Protein AF-A0A9J5ZL00-F1 (afdb_monomer_lite)

Radius of gyration: 13.88 Å; chains: 1; bounding box: 39×21×34 Å

Structure (mmCIF, N/CA/C/O backbone):
data_AF-A0A9J5ZL00-F1
#
_entry.id   AF-A0A9J5ZL00-F1
#
loop_
_atom_site.group_PDB
_atom_site.id
_atom_site.type_symbol
_atom_site.label_atom_id
_atom_site.label_alt_id
_atom_site.label_comp_id
_atom_site.label_asym_id
_atom_site.label_entity_id
_atom_site.label_seq_id
_atom_site.pdbx_PDB_ins_code
_atom_site.Cartn_x
_atom_site.Cartn_y
_atom_site.Cartn_z
_atom_site.occupancy
_atom_site.B_iso_or_equiv
_atom_site.auth_seq_id
_atom_site.auth_comp_id
_atom_site.auth_asym_id
_atom_site.auth_atom_id
_atom_site.pdbx_PDB_model_num
ATOM 1 N N . MET A 1 1 ? -12.312 -0.630 9.229 1.00 65.06 1 MET A N 1
ATOM 2 C CA . MET A 1 1 ? -11.791 -1.632 8.272 1.00 65.06 1 MET A CA 1
ATOM 3 C C . MET A 1 1 ? -11.044 -2.731 9.033 1.00 65.06 1 MET A C 1
ATOM 5 O O . MET A 1 1 ? -10.242 -2.432 9.903 1.00 65.06 1 MET A O 1
ATOM 9 N N . CYS A 1 2 ? -11.407 -3.993 8.775 1.00 66.38 2 CYS A N 1
ATOM 10 C CA . CYS A 1 2 ? -11.206 -5.214 9.585 1.00 66.38 2 CYS A CA 1
ATOM 11 C C . CYS A 1 2 ? -11.683 -5.205 11.052 1.00 66.38 2 CYS A C 1
ATOM 13 O O . CYS A 1 2 ? -11.932 -6.289 11.557 1.00 66.38 2 CYS A O 1
ATOM 15 N N . GLU A 1 3 ? -11.856 -4.044 11.700 1.00 70.75 3 GLU A N 1
ATOM 16 C CA . GLU A 1 3 ? -12.341 -3.899 13.097 1.00 70.75 3 GLU A CA 1
ATOM 17 C C . GLU A 1 3 ? -11.426 -4.542 14.157 1.00 70.75 3 GLU A C 1
ATOM 19 O O . GLU A 1 3 ? -11.743 -4.546 15.339 1.00 70.75 3 GLU A O 1
ATOM 24 N N . GLN A 1 4 ? -10.261 -5.057 13.755 1.00 65.31 4 GLN A N 1
ATOM 25 C CA . GLN A 1 4 ? -9.341 -5.763 14.650 1.00 65.31 4 GLN A CA 1
ATOM 26 C C . GLN A 1 4 ? -8.290 -4.844 15.278 1.00 65.31 4 GLN A C 1
ATOM 28 O O . GLN A 1 4 ? -7.705 -5.192 16.301 1.00 65.31 4 GLN A O 1
ATOM 33 N N . LYS A 1 5 ? -7.991 -3.701 14.651 1.00 73.00 5 LYS A N 1
ATOM 34 C CA . LYS A 1 5 ? -6.984 -2.737 15.113 1.00 73.00 5 LYS A CA 1
ATOM 35 C C . LYS A 1 5 ? -7.438 -1.313 14.818 1.00 73.00 5 LYS A C 1
ATOM 37 O O . LYS A 1 5 ? -8.252 -1.088 13.922 1.00 73.00 5 LYS A O 1
ATOM 42 N N . ALA A 1 6 ? -6.866 -0.358 15.552 1.00 77.62 6 ALA A N 1
ATOM 43 C CA . ALA A 1 6 ? -7.030 1.061 15.262 1.00 77.62 6 ALA A CA 1
ATOM 44 C C . ALA A 1 6 ? -6.630 1.362 13.808 1.00 77.62 6 ALA A C 1
ATOM 46 O O . ALA A 1 6 ? -5.635 0.830 13.302 1.00 77.62 6 ALA A O 1
ATOM 47 N N . GLU A 1 7 ? -7.394 2.230 13.145 1.00 74.75 7 GLU A N 1
ATOM 48 C CA . GLU A 1 7 ? -7.148 2.657 11.764 1.00 74.75 7 GLU A CA 1
ATOM 49 C C . GLU A 1 7 ? -5.979 3.648 11.682 1.00 74.75 7 GLU A C 1
ATOM 51 O O . GLU A 1 7 ? -6.122 4.812 11.326 1.00 74.75 7 GLU A O 1
ATOM 56 N N . VAL A 1 8 ? -4.786 3.174 12.026 1.00 85.38 8 VAL A N 1
ATOM 57 C CA . VAL A 1 8 ? -3.530 3.891 11.800 1.00 85.38 8 VAL A CA 1
ATOM 58 C C . VAL A 1 8 ? -3.114 3.673 10.345 1.00 85.38 8 VAL A C 1
ATOM 60 O O . VAL A 1 8 ? -3.309 2.575 9.824 1.00 85.38 8 VAL A O 1
ATOM 63 N N . ASN A 1 9 ? -2.506 4.674 9.696 1.00 88.12 9 ASN A N 1
ATOM 64 C CA . ASN A 1 9 ? -2.103 4.639 8.277 1.00 88.12 9 ASN A CA 1
ATOM 65 C C . ASN A 1 9 ? -1.545 3.284 7.813 1.00 88.12 9 ASN A C 1
ATOM 67 O O . ASN A 1 9 ? -2.038 2.700 6.853 1.00 88.12 9 ASN A O 1
ATOM 71 N N . ASN A 1 10 ? -0.557 2.746 8.531 1.00 91.88 10 ASN A N 1
ATOM 72 C CA . ASN A 1 10 ? 0.063 1.466 8.184 1.00 91.88 10 ASN A CA 1
ATOM 73 C C . ASN A 1 10 ? -0.945 0.311 8.208 1.00 91.88 10 ASN A C 1
ATOM 75 O O . ASN A 1 10 ? -0.942 -0.547 7.331 1.00 91.88 10 ASN A O 1
ATOM 79 N N . HIS A 1 11 ? -1.833 0.279 9.200 1.00 89.25 11 HIS A N 1
ATOM 80 C CA . HIS A 1 11 ? -2.863 -0.743 9.255 1.00 89.25 11 HIS A CA 1
ATOM 81 C C . HIS A 1 11 ? -3.877 -0.571 8.123 1.00 89.25 11 HIS A C 1
ATOM 83 O O . HIS A 1 11 ? -4.124 -1.518 7.387 1.00 89.25 11 HIS A O 1
ATOM 89 N N . LEU A 1 12 ? -4.409 0.633 7.932 1.00 91.12 12 LEU A N 1
ATOM 90 C CA . LEU A 1 12 ? -5.437 0.906 6.930 1.00 91.12 12 LEU A CA 1
ATOM 91 C C . LEU A 1 12 ? -4.980 0.563 5.503 1.00 91.12 12 LEU A C 1
ATOM 93 O O . LEU A 1 12 ? -5.733 -0.044 4.745 1.00 91.12 12 LEU A O 1
ATOM 97 N N . PHE A 1 13 ? -3.747 0.930 5.157 1.00 94.69 13 PHE A N 1
ATOM 98 C CA . PHE A 1 13 ? -3.251 0.903 3.782 1.00 94.69 13 PHE A CA 1
ATOM 99 C C . PHE A 1 13 ? -2.372 -0.302 3.428 1.00 94.69 13 PHE A C 1
ATOM 101 O O . PHE A 1 13 ? -2.054 -0.493 2.252 1.00 94.69 13 PHE A O 1
ATOM 108 N N . ILE A 1 14 ? -1.977 -1.108 4.420 1.00 94.25 14 ILE A N 1
ATOM 109 C CA . ILE A 1 14 ? -1.098 -2.270 4.222 1.00 94.25 14 ILE A CA 1
ATOM 110 C C . ILE A 1 14 ? -1.673 -3.516 4.898 1.00 94.25 14 ILE A C 1
ATOM 112 O O . ILE A 1 14 ? -1.913 -4.535 4.247 1.00 94.25 14 ILE A O 1
ATOM 116 N N . HIS A 1 15 ? -1.895 -3.436 6.213 1.00 92.62 15 HIS A N 1
ATOM 117 C CA . HIS A 1 15 ? -2.082 -4.631 7.052 1.00 92.62 15 HIS A CA 1
ATOM 118 C C . HIS A 1 15 ? -3.541 -5.017 7.305 1.00 92.62 15 HIS A C 1
ATOM 120 O O . HIS A 1 15 ? -3.814 -6.067 7.880 1.00 92.62 15 HIS A O 1
ATOM 126 N N . CYS A 1 16 ? -4.499 -4.169 6.942 1.00 91.56 16 CYS A N 1
ATOM 127 C CA . CYS A 1 16 ? -5.91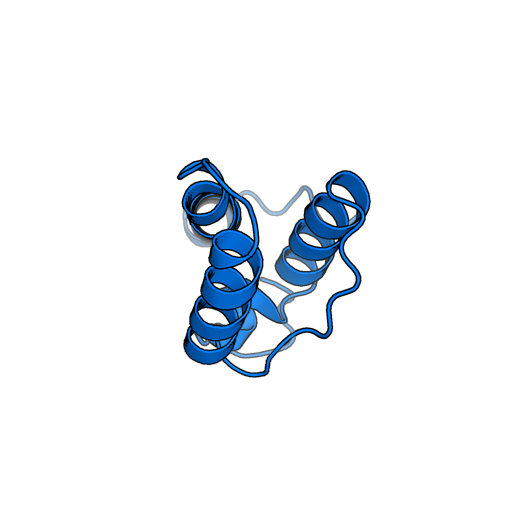6 -4.495 7.007 1.00 91.56 16 CYS A CA 1
ATOM 128 C C . CYS A 1 16 ? -6.211 -5.643 6.036 1.00 91.56 16 CYS A C 1
ATOM 130 O O . CYS A 1 16 ? -5.701 -5.658 4.920 1.00 91.56 16 CYS A O 1
ATOM 132 N N . LYS A 1 17 ? -7.107 -6.564 6.412 1.00 90.25 17 LYS A N 1
ATOM 133 C CA . LYS A 1 17 ? -7.497 -7.715 5.577 1.00 90.25 17 LYS A CA 1
ATOM 134 C C . LYS A 1 17 ? -7.870 -7.324 4.137 1.00 90.25 17 LYS A C 1
ATOM 136 O O . LYS A 1 17 ? -7.500 -8.031 3.205 1.00 90.25 17 LYS A O 1
ATOM 141 N N . ALA A 1 18 ? -8.584 -6.211 3.950 1.00 90.31 18 ALA A N 1
ATOM 142 C CA . ALA A 1 18 ? -8.931 -5.708 2.619 1.00 90.31 18 ALA A CA 1
ATOM 143 C C . ALA A 1 18 ? -7.699 -5.178 1.865 1.00 90.31 18 ALA A C 1
ATOM 145 O O . ALA A 1 18 ? -7.502 -5.523 0.703 1.00 90.31 18 ALA A O 1
ATOM 146 N N . ALA A 1 19 ? -6.835 -4.416 2.545 1.00 93.62 19 ALA A N 1
ATOM 147 C CA . ALA A 1 19 ? -5.590 -3.909 1.976 1.00 93.62 19 ALA A CA 1
ATOM 148 C C . ALA A 1 19 ? -4.662 -5.047 1.545 1.00 93.62 19 ALA A C 1
ATOM 150 O O . ALA A 1 19 ? -4.212 -5.065 0.405 1.00 93.62 19 ALA A O 1
ATOM 151 N N . SER A 1 20 ? -4.440 -6.040 2.408 1.00 93.25 20 SER A N 1
ATOM 152 C CA . SER A 1 20 ? -3.575 -7.179 2.098 1.00 93.25 20 SER A CA 1
ATOM 153 C C . SER A 1 20 ? -4.117 -8.013 0.932 1.00 93.25 20 SER A C 1
ATOM 155 O O . SER A 1 20 ? -3.344 -8.407 0.064 1.00 93.25 20 SER A O 1
ATOM 157 N N . LYS A 1 21 ? -5.441 -8.236 0.855 1.00 93.50 21 LYS A N 1
ATOM 158 C CA . LYS A 1 21 ? -6.073 -8.894 -0.305 1.00 93.50 21 LYS A CA 1
ATOM 159 C C . LYS A 1 21 ? -5.822 -8.110 -1.599 1.00 93.50 21 LYS A C 1
ATOM 161 O O . LYS A 1 21 ? -5.431 -8.706 -2.598 1.00 93.50 21 LYS A O 1
ATOM 166 N N . LEU A 1 22 ? -6.030 -6.792 -1.574 1.00 94.81 22 LEU A N 1
ATOM 167 C CA . LEU A 1 22 ? -5.885 -5.942 -2.756 1.00 94.81 22 LEU A CA 1
ATOM 168 C C . LEU A 1 22 ? -4.426 -5.864 -3.222 1.00 94.81 22 LEU A C 1
ATOM 170 O O . LEU A 1 22 ? -4.154 -6.063 -4.401 1.00 94.81 22 LEU A O 1
ATOM 174 N N . TRP A 1 23 ? -3.480 -5.674 -2.301 1.00 95.62 23 TRP A N 1
ATOM 175 C CA . TRP A 1 23 ? -2.051 -5.728 -2.612 1.00 95.62 23 TRP A CA 1
ATOM 176 C C . TRP A 1 23 ? -1.650 -7.065 -3.232 1.00 95.62 23 TRP A C 1
ATOM 178 O O . TRP A 1 23 ? -1.024 -7.075 -4.289 1.00 95.62 23 TRP A O 1
ATOM 188 N N . ASN A 1 24 ? -2.052 -8.186 -2.627 1.00 94.69 24 ASN A N 1
ATOM 189 C CA . ASN A 1 24 ? -1.735 -9.512 -3.158 1.00 94.69 24 ASN A CA 1
ATOM 190 C C . ASN A 1 24 ? -2.301 -9.721 -4.567 1.00 94.69 24 ASN A C 1
ATOM 192 O O . ASN A 1 24 ? -1.609 -10.279 -5.409 1.00 94.69 24 ASN A O 1
ATOM 196 N N . MET A 1 25 ? -3.510 -9.229 -4.855 1.00 95.12 25 MET A N 1
ATOM 197 C CA . MET A 1 25 ? -4.084 -9.291 -6.202 1.00 95.12 25 MET A CA 1
ATOM 198 C C . MET A 1 25 ? -3.176 -8.611 -7.238 1.00 95.12 25 MET A C 1
ATOM 200 O O . MET A 1 25 ? -2.829 -9.232 -8.240 1.00 95.12 25 MET A O 1
ATOM 204 N N . PHE A 1 26 ? -2.751 -7.368 -6.989 1.00 93.44 26 PHE A N 1
ATOM 205 C CA . PHE A 1 26 ? -1.854 -6.650 -7.903 1.00 93.44 26 PHE A CA 1
ATOM 206 C C . PHE A 1 26 ? -0.484 -7.324 -8.016 1.00 93.44 26 PHE A C 1
ATOM 208 O O . PHE A 1 26 ? 0.028 -7.479 -9.118 1.00 93.44 26 PHE A O 1
ATOM 215 N N . 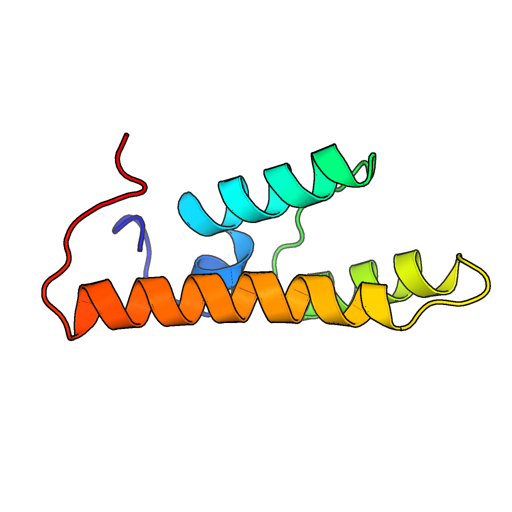LEU A 1 27 ? 0.092 -7.769 -6.899 1.00 93.19 27 LEU A N 1
ATOM 216 C CA . LEU A 1 27 ? 1.377 -8.471 -6.890 1.00 93.19 27 LEU A CA 1
ATOM 217 C C . LEU A 1 27 ? 1.333 -9.764 -7.716 1.00 93.19 27 LEU A C 1
ATOM 219 O O . LEU A 1 27 ? 2.251 -10.017 -8.493 1.00 93.19 27 LEU A O 1
ATOM 223 N N . CYS A 1 28 ? 0.247 -10.538 -7.608 1.00 94.25 28 CYS A N 1
ATOM 224 C CA . CYS A 1 28 ? 0.025 -11.731 -8.423 1.00 94.25 28 CYS A CA 1
ATOM 225 C C . CYS A 1 28 ? -0.113 -11.396 -9.913 1.00 94.25 28 CYS A C 1
ATOM 227 O O . CYS A 1 28 ? 0.509 -12.064 -10.733 1.00 94.25 28 CYS A O 1
ATOM 229 N N . ILE A 1 29 ? -0.882 -10.357 -10.264 1.00 91.88 29 ILE A N 1
ATOM 230 C CA . ILE A 1 29 ? -1.049 -9.908 -11.659 1.00 91.88 29 ILE A CA 1
ATOM 231 C C . ILE A 1 29 ? 0.295 -9.488 -12.267 1.00 91.88 29 ILE A C 1
ATOM 233 O O . ILE A 1 29 ? 0.567 -9.775 -13.429 1.00 91.88 29 ILE A O 1
ATOM 237 N N . LEU A 1 30 ? 1.145 -8.831 -11.479 1.00 88.88 30 LEU A N 1
ATOM 238 C CA . LEU A 1 30 ? 2.450 -8.336 -11.920 1.00 88.88 30 LEU A CA 1
ATOM 239 C C . LEU A 1 30 ? 3.561 -9.394 -11.848 1.00 88.88 30 LEU A C 1
ATOM 241 O O . LEU A 1 30 ? 4.680 -9.122 -12.278 1.00 88.88 30 LEU A O 1
ATOM 245 N N . GLY A 1 31 ? 3.291 -10.573 -11.278 1.00 91.12 31 GLY A N 1
ATOM 246 C CA . GLY A 1 31 ? 4.298 -11.617 -11.070 1.00 91.12 31 GLY A CA 1
ATOM 247 C C . GLY A 1 31 ? 5.428 -11.206 -10.116 1.00 91.12 31 GLY A C 1
ATOM 248 O O . GLY A 1 31 ? 6.545 -11.710 -10.229 1.00 91.12 31 GLY A O 1
ATOM 249 N N . VAL A 1 32 ? 5.170 -10.277 -9.189 1.00 89.31 32 VAL A N 1
ATOM 250 C CA . VAL A 1 32 ? 6.185 -9.739 -8.272 1.00 89.31 32 VAL A CA 1
ATOM 251 C C . VAL A 1 32 ? 6.159 -10.504 -6.953 1.00 89.31 32 VAL A C 1
ATOM 253 O O . VAL A 1 32 ? 5.166 -10.482 -6.226 1.00 89.31 32 VAL A O 1
ATOM 256 N N . SER A 1 33 ? 7.284 -11.131 -6.601 1.00 90.19 33 SER A N 1
ATOM 257 C CA . SER A 1 33 ? 7.494 -11.652 -5.247 1.00 90.19 33 SER A CA 1
ATOM 258 C C . SER A 1 33 ? 7.779 -10.494 -4.295 1.00 90.19 33 SER A C 1
ATOM 260 O O . SER A 1 33 ? 8.714 -9.720 -4.510 1.00 90.19 33 SER A O 1
ATOM 262 N N . TRP A 1 34 ? 6.955 -10.353 -3.259 1.00 92.69 34 TRP A N 1
ATOM 263 C CA . TRP A 1 34 ? 6.972 -9.181 -2.393 1.00 92.69 34 TRP A CA 1
ATOM 264 C C . TRP A 1 34 ? 6.767 -9.552 -0.929 1.00 92.69 34 TRP A C 1
ATOM 266 O O . TRP A 1 34 ? 5.839 -10.277 -0.573 1.00 92.69 34 TRP A O 1
ATOM 276 N N . VAL A 1 35 ? 7.613 -8.995 -0.064 1.00 92.75 35 VAL A N 1
ATOM 277 C CA . VAL A 1 35 ? 7.464 -9.078 1.391 1.00 92.75 35 VAL A CA 1
ATOM 278 C C . VAL A 1 35 ? 6.876 -7.767 1.874 1.00 92.75 35 VAL A C 1
ATOM 280 O O . VAL A 1 35 ? 7.444 -6.703 1.633 1.00 92.75 35 VAL A O 1
ATOM 283 N N . MET A 1 36 ? 5.730 -7.836 2.546 1.00 93.25 36 MET A N 1
ATOM 284 C CA . MET A 1 36 ? 4.993 -6.630 2.890 1.00 93.25 36 MET A CA 1
ATOM 285 C C . MET A 1 36 ? 5.691 -5.830 4.011 1.00 93.25 36 MET A C 1
ATOM 287 O O . MET A 1 36 ? 5.898 -6.384 5.095 1.00 93.25 36 MET A O 1
ATOM 291 N N . PRO A 1 37 ? 6.060 -4.548 3.793 1.00 94.44 37 PRO A N 1
ATOM 292 C CA . PRO A 1 37 ? 6.772 -3.751 4.795 1.00 94.44 37 PRO A CA 1
ATOM 293 C C . PRO A 1 37 ? 5.904 -3.354 5.987 1.00 94.44 37 PRO A C 1
ATOM 295 O O . PRO A 1 37 ? 4.676 -3.445 5.949 1.00 94.44 37 PRO A O 1
ATOM 298 N N . LYS A 1 38 ? 6.534 -2.866 7.063 1.00 93.25 38 LYS A N 1
ATOM 299 C CA . LYS A 1 38 ? 5.808 -2.469 8.277 1.00 93.25 38 LYS A CA 1
ATOM 300 C C . LYS A 1 38 ? 5.099 -1.134 8.090 1.00 93.25 38 LYS A C 1
ATOM 302 O O . LYS A 1 38 ? 3.996 -0.967 8.614 1.00 93.25 38 LYS A O 1
ATOM 307 N N . THR A 1 39 ? 5.709 -0.208 7.353 1.00 95.19 39 THR A N 1
ATOM 308 C CA . THR A 1 39 ? 5.204 1.159 7.184 1.00 95.19 39 THR A CA 1
ATOM 309 C C . THR A 1 39 ? 4.892 1.520 5.732 1.00 95.19 39 THR A C 1
ATOM 311 O O . THR A 1 39 ? 5.477 0.974 4.798 1.00 95.19 39 THR A O 1
ATOM 314 N N . THR A 1 40 ? 3.984 2.481 5.532 1.00 94.19 40 THR A N 1
ATOM 315 C CA . THR A 1 40 ? 3.669 3.032 4.198 1.00 94.19 40 THR A CA 1
ATOM 316 C C . THR A 1 40 ? 4.870 3.703 3.547 1.00 94.19 40 THR A C 1
ATOM 318 O O . THR A 1 40 ? 5.025 3.618 2.332 1.00 94.19 40 THR A O 1
ATOM 321 N N . MET A 1 41 ? 5.751 4.306 4.347 1.00 94.06 41 MET A N 1
ATOM 322 C CA . MET A 1 41 ? 6.988 4.908 3.858 1.00 94.06 41 MET A CA 1
ATOM 323 C C . MET A 1 41 ? 7.966 3.849 3.332 1.00 94.06 41 MET A C 1
ATOM 325 O O . MET A 1 41 ? 8.468 3.979 2.219 1.00 94.06 41 MET A O 1
ATOM 329 N N . GLU A 1 42 ? 8.204 2.774 4.093 1.00 95.06 42 GLU A N 1
ATOM 330 C CA . GLU A 1 42 ? 9.042 1.655 3.635 1.00 95.06 42 GLU A CA 1
ATOM 331 C C . GLU A 1 42 ? 8.475 1.025 2.362 1.00 95.06 42 GLU A C 1
ATOM 333 O O . GLU A 1 42 ? 9.229 0.749 1.435 1.00 95.06 42 GLU A O 1
ATOM 338 N N . LEU A 1 43 ? 7.149 0.862 2.283 1.00 94.88 43 LEU A N 1
ATOM 339 C CA . LEU A 1 43 ? 6.482 0.366 1.082 1.00 94.88 43 LEU A CA 1
ATOM 340 C C . LEU A 1 43 ? 6.781 1.238 -0.135 1.00 94.88 43 LEU A C 1
ATOM 342 O O . LEU A 1 43 ? 7.215 0.702 -1.150 1.00 94.88 43 LEU A O 1
ATOM 346 N N . LEU A 1 44 ? 6.605 2.559 -0.045 1.00 92.56 44 LEU A N 1
ATOM 347 C CA . LEU A 1 44 ? 6.902 3.462 -1.163 1.00 92.56 44 LEU A CA 1
ATOM 348 C C . LEU A 1 44 ? 8.377 3.421 -1.566 1.00 92.56 44 LEU A C 1
ATOM 350 O O . LEU A 1 44 ? 8.690 3.368 -2.757 1.00 92.56 44 LEU A O 1
ATOM 354 N N . ASN A 1 45 ? 9.281 3.401 -0.589 1.00 91.50 45 ASN A N 1
ATOM 355 C CA . ASN A 1 45 ? 10.717 3.339 -0.842 1.00 91.50 45 ASN A CA 1
ATOM 356 C C . ASN A 1 45 ? 11.110 2.033 -1.545 1.00 91.50 45 ASN A C 1
ATOM 358 O O . ASN A 1 45 ? 11.820 2.062 -2.546 1.00 91.50 45 ASN A O 1
ATOM 362 N N . SER A 1 46 ? 10.619 0.884 -1.081 1.00 91.12 46 SER A N 1
ATOM 363 C CA . SER A 1 46 ? 10.876 -0.401 -1.741 1.00 91.12 46 SER A CA 1
ATOM 364 C C . SER A 1 46 ? 10.212 -0.483 -3.119 1.00 91.12 46 SER A C 1
ATOM 366 O O . SER A 1 46 ? 10.778 -1.058 -4.047 1.00 91.12 46 SER A O 1
ATOM 368 N N . TRP A 1 47 ? 9.028 0.113 -3.278 1.00 90.88 47 TRP A N 1
ATOM 369 C CA . TRP A 1 47 ? 8.248 0.033 -4.513 1.00 90.88 47 TRP A CA 1
ATOM 370 C C . TRP A 1 47 ? 8.890 0.850 -5.630 1.00 90.88 47 TRP A C 1
ATOM 372 O O . TRP A 1 47 ? 9.079 0.361 -6.743 1.00 90.88 47 TRP A O 1
ATOM 382 N N . THR A 1 48 ? 9.309 2.074 -5.310 1.00 86.81 48 THR A N 1
ATOM 383 C CA . THR A 1 48 ? 10.064 2.938 -6.227 1.00 86.81 48 THR A CA 1
ATOM 384 C C . THR A 1 48 ? 11.390 2.307 -6.642 1.00 86.81 48 THR A C 1
ATOM 386 O O . THR A 1 48 ? 11.739 2.355 -7.819 1.00 86.81 48 THR A O 1
ATOM 389 N N . GLN A 1 49 ? 12.097 1.639 -5.725 1.00 86.06 49 GLN A N 1
ATOM 390 C CA . GLN A 1 49 ? 13.321 0.907 -6.066 1.00 86.06 49 GLN A CA 1
ATOM 391 C C . GLN A 1 49 ? 13.081 -0.224 -7.071 1.00 86.06 49 GLN A C 1
ATOM 393 O O . GLN A 1 49 ? 13.949 -0.476 -7.902 1.00 86.06 49 GLN A O 1
ATOM 398 N N . ILE A 1 50 ? 11.933 -0.904 -7.012 1.00 82.56 50 ILE A N 1
ATOM 399 C CA . ILE A 1 50 ? 11.575 -1.955 -7.973 1.00 82.56 50 ILE A CA 1
ATOM 400 C C . ILE A 1 50 ? 11.177 -1.350 -9.321 1.00 82.56 50 ILE A C 1
ATOM 402 O O . ILE A 1 50 ? 11.706 -1.778 -10.346 1.00 82.56 50 ILE A O 1
ATOM 406 N N . GLY A 1 51 ? 10.339 -0.309 -9.327 1.00 78.75 51 GLY A N 1
ATOM 407 C CA . GLY A 1 51 ? 9.936 0.387 -10.555 1.00 78.75 51 GLY A CA 1
ATOM 408 C C . GLY A 1 51 ? 11.116 0.996 -11.324 1.00 78.75 51 GLY A C 1
ATOM 409 O O . GLY A 1 51 ? 11.166 0.909 -12.547 1.00 78.75 51 GLY A O 1
ATOM 410 N N . ASN A 1 52 ? 12.123 1.516 -10.614 1.00 75.12 52 ASN A N 1
ATOM 411 C CA . ASN A 1 52 ? 13.322 2.115 -11.214 1.00 75.12 52 ASN A CA 1
ATOM 412 C C . ASN A 1 52 ? 14.298 1.095 -11.835 1.00 75.12 52 ASN A C 1
ATOM 414 O O . ASN A 1 52 ? 15.249 1.496 -12.504 1.00 75.12 52 ASN A O 1
ATOM 418 N N . ARG A 1 53 ? 14.104 -0.217 -11.620 1.00 71.69 53 ARG A N 1
ATOM 419 C CA . ARG A 1 53 ? 14.898 -1.268 -12.289 1.00 71.69 53 ARG A CA 1
ATOM 420 C C . ARG A 1 53 ? 14.432 -1.521 -13.728 1.00 71.69 53 ARG A C 1
ATOM 422 O O . ARG A 1 53 ? 15.182 -2.108 -14.507 1.00 71.69 53 ARG A O 1
ATOM 429 N N . GLY A 1 54 ? 13.215 -1.098 -14.080 1.00 64.38 54 GLY A N 1
ATOM 430 C CA . GLY A 1 54 ? 12.664 -1.162 -15.434 1.00 64.38 54 GLY A CA 1
ATOM 431 C C . GLY A 1 54 ? 12.959 0.109 -16.235 1.00 64.38 54 GLY A C 1
ATOM 432 O O . GLY A 1 54 ? 13.058 1.196 -15.676 1.00 64.38 54 GLY A O 1
ATOM 433 N N . LYS A 1 55 ? 13.111 -0.010 -17.559 1.00 60.22 55 LYS A N 1
ATOM 434 C CA . LYS A 1 55 ? 13.597 1.093 -18.403 1.00 60.22 55 LYS A CA 1
ATOM 435 C C . LYS A 1 55 ? 12.612 2.232 -18.709 1.00 60.22 55 LYS A C 1
ATOM 437 O O . LYS A 1 55 ? 13.104 3.202 -19.276 1.00 60.22 55 LYS A O 1
ATOM 442 N N . SER A 1 56 ? 11.299 2.201 -18.423 1.00 56.91 56 SER A N 1
ATOM 443 C CA . SER A 1 56 ? 10.475 3.302 -18.975 1.00 56.91 56 SER A CA 1
ATOM 444 C C . SER A 1 56 ? 9.056 3.596 -18.482 1.00 56.91 56 SER A C 1
ATOM 446 O O . SER A 1 56 ? 8.350 4.210 -19.275 1.00 56.91 56 SER A O 1
ATOM 448 N N . GLU A 1 57 ? 8.555 3.245 -17.290 1.00 61.25 57 GLU A N 1
ATOM 449 C CA . GLU A 1 57 ? 7.135 3.583 -17.046 1.00 61.25 57 GLU A CA 1
ATOM 450 C C . GLU A 1 57 ? 6.760 4.141 -15.665 1.00 61.25 57 GLU A C 1
ATOM 452 O O . GLU A 1 57 ? 6.874 3.488 -14.628 1.00 61.25 57 GLU A O 1
ATOM 457 N N . ASP A 1 58 ? 6.205 5.360 -15.694 1.00 69.19 58 ASP A N 1
ATOM 458 C CA . ASP A 1 58 ? 5.612 6.071 -14.556 1.00 69.19 58 ASP A CA 1
ATOM 459 C C . ASP A 1 58 ? 4.408 5.334 -13.936 1.00 69.19 58 ASP A C 1
ATOM 461 O O . ASP A 1 58 ? 4.037 5.638 -12.799 1.00 69.19 58 ASP A O 1
ATOM 465 N N . TRP A 1 59 ? 3.821 4.332 -14.614 1.00 78.25 59 TRP A N 1
ATOM 466 C CA . TRP A 1 59 ? 2.656 3.596 -14.095 1.00 78.25 59 TRP A CA 1
ATOM 467 C C . TRP A 1 59 ? 2.953 2.816 -12.814 1.00 78.25 59 TRP A C 1
ATOM 469 O O . TRP A 1 59 ? 2.033 2.564 -12.033 1.00 78.25 59 TRP A O 1
ATOM 479 N N . TRP A 1 60 ? 4.222 2.495 -12.530 1.00 84.38 60 TRP A N 1
ATOM 480 C CA . TRP A 1 60 ? 4.596 1.901 -11.245 1.00 84.38 60 TRP A CA 1
ATOM 481 C C . TRP A 1 60 ? 4.158 2.791 -10.077 1.00 84.38 60 TRP A C 1
ATOM 483 O O . TRP A 1 60 ? 3.663 2.280 -9.076 1.00 84.38 60 TRP A O 1
ATOM 493 N N . LYS A 1 61 ? 4.248 4.122 -10.203 1.00 82.19 61 LYS A N 1
ATOM 494 C CA . LYS A 1 61 ? 3.799 5.064 -9.159 1.00 82.19 61 LYS A CA 1
ATOM 495 C C . LYS A 1 61 ? 2.276 5.082 -9.007 1.00 82.19 61 LYS A C 1
ATOM 497 O O . LYS A 1 61 ? 1.766 5.387 -7.9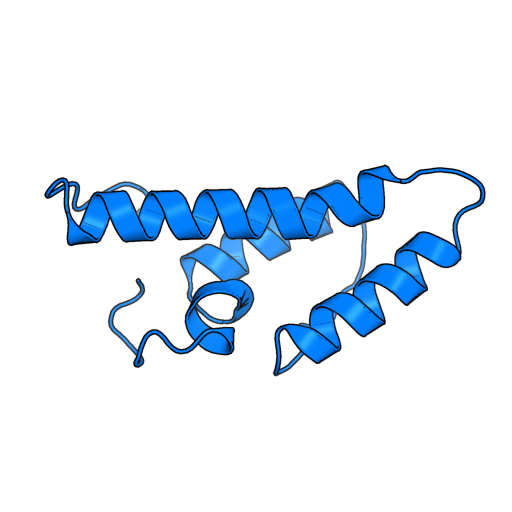30 1.00 82.19 61 LYS A O 1
ATOM 502 N N . THR A 1 62 ? 1.550 4.730 -10.065 1.00 89.12 62 THR A N 1
ATOM 503 C CA . THR A 1 62 ? 0.087 4.731 -10.093 1.00 89.12 62 THR A CA 1
ATOM 504 C C . THR A 1 62 ? -0.504 3.608 -9.245 1.00 89.12 62 THR A C 1
ATOM 506 O O . THR A 1 62 ? -1.554 3.801 -8.641 1.00 89.12 62 THR A O 1
ATOM 509 N N . ILE A 1 63 ? 0.169 2.460 -9.115 1.00 91.50 63 ILE A N 1
ATOM 510 C CA . ILE A 1 63 ? -0.374 1.307 -8.375 1.00 91.50 63 ILE A CA 1
ATOM 511 C C . ILE A 1 63 ? -0.613 1.604 -6.888 1.00 91.50 63 ILE A C 1
ATOM 513 O O . ILE A 1 63 ? -1.758 1.448 -6.451 1.00 91.50 63 ILE A O 1
ATOM 517 N N . PRO A 1 64 ? 0.384 2.069 -6.100 1.00 93.50 64 PRO A N 1
ATOM 518 C CA . PRO A 1 64 ? 0.143 2.437 -4.707 1.00 93.50 64 PRO A CA 1
ATOM 519 C C . PRO A 1 64 ? -0.972 3.477 -4.571 1.00 93.50 64 PRO A C 1
ATOM 521 O O . PRO A 1 64 ? -1.831 3.345 -3.700 1.00 93.50 64 PRO A O 1
ATOM 524 N N . ALA A 1 65 ? -1.013 4.463 -5.474 1.00 92.81 65 ALA A N 1
ATOM 525 C CA . ALA A 1 65 ? -2.043 5.496 -5.477 1.00 92.81 65 ALA A CA 1
ATOM 526 C C . ALA A 1 65 ? -3.448 4.915 -5.716 1.00 92.81 65 ALA A C 1
ATOM 528 O O . ALA A 1 65 ? -4.371 5.223 -4.963 1.00 92.81 65 ALA A O 1
ATOM 529 N N . CYS A 1 66 ? 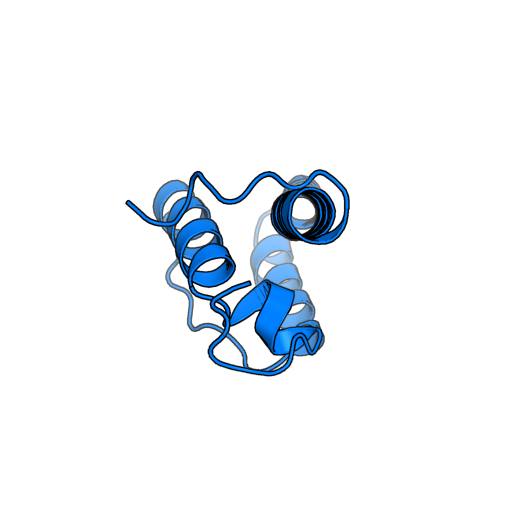-3.621 4.033 -6.704 1.00 93.81 66 CYS A N 1
ATOM 530 C CA . CYS A 1 66 ? -4.897 3.376 -6.994 1.00 93.81 66 CYS A CA 1
ATOM 531 C C . CYS A 1 66 ? -5.375 2.495 -5.836 1.00 93.81 66 CYS A C 1
ATOM 533 O O . CYS A 1 66 ? -6.553 2.541 -5.470 1.00 93.81 66 CYS A O 1
ATOM 535 N N . ILE A 1 67 ? -4.472 1.711 -5.241 1.00 94.62 67 ILE A N 1
ATOM 536 C CA . ILE A 1 67 ? -4.784 0.836 -4.105 1.00 94.62 67 ILE A CA 1
ATOM 537 C C . ILE A 1 67 ? -5.225 1.676 -2.905 1.00 94.62 67 ILE A C 1
ATOM 539 O O . ILE A 1 67 ? -6.294 1.439 -2.341 1.00 94.62 67 ILE A O 1
ATOM 543 N N . TRP A 1 68 ? -4.446 2.693 -2.536 1.00 94.94 68 TRP A N 1
ATOM 544 C CA . TRP A 1 68 ? -4.767 3.549 -1.397 1.00 94.94 68 TRP A CA 1
ATOM 545 C C . TRP A 1 68 ? -6.025 4.371 -1.612 1.00 94.94 68 TRP A C 1
ATOM 547 O O . TRP A 1 68 ? -6.838 4.470 -0.697 1.00 94.94 68 TRP A O 1
ATOM 557 N N . TRP A 1 69 ? -6.242 4.893 -2.817 1.00 94.69 69 TRP A N 1
ATOM 558 C CA . TRP A 1 69 ? -7.475 5.597 -3.147 1.00 94.69 69 TRP A CA 1
ATOM 559 C C . TRP A 1 69 ? -8.700 4.690 -3.015 1.00 94.69 69 TRP A C 1
ATOM 561 O O . TRP A 1 69 ? -9.707 5.081 -2.427 1.00 94.69 69 TRP A O 1
ATOM 571 N N . THR A 1 70 ? -8.605 3.453 -3.504 1.00 94.38 70 THR A N 1
ATOM 572 C CA . THR A 1 70 ? -9.683 2.462 -3.392 1.00 94.38 70 THR A CA 1
ATOM 573 C C . THR A 1 70 ? -9.988 2.138 -1.932 1.00 94.38 70 THR A C 1
ATOM 575 O O . THR A 1 70 ? -11.147 2.185 -1.523 1.00 94.38 70 THR A O 1
ATOM 578 N N . LEU A 1 71 ? -8.956 1.887 -1.121 1.00 92.75 71 LEU A N 1
ATOM 579 C CA . LEU A 1 71 ? -9.105 1.626 0.314 1.00 92.75 71 LEU A CA 1
ATOM 580 C C . LEU A 1 71 ? -9.682 2.832 1.061 1.00 92.75 71 LEU A C 1
ATOM 582 O O . LEU A 1 71 ? -10.543 2.669 1.922 1.00 92.75 71 LEU A O 1
ATOM 586 N N . TRP A 1 72 ? -9.243 4.043 0.722 1.00 91.75 72 TRP A N 1
ATOM 587 C CA . TRP A 1 72 ? -9.763 5.270 1.314 1.00 91.75 72 TRP A CA 1
ATOM 588 C C . TRP A 1 72 ? -11.250 5.462 1.009 1.00 91.75 72 TRP A C 1
ATOM 590 O O . TRP A 1 72 ? -12.032 5.719 1.924 1.00 91.75 72 TRP A O 1
ATOM 600 N N . LYS A 1 73 ? -11.660 5.279 -0.252 1.00 91.31 73 LYS A N 1
ATOM 601 C CA . LYS A 1 73 ? -13.074 5.343 -0.643 1.00 91.31 73 LYS A CA 1
ATOM 602 C C . LYS A 1 73 ? -13.912 4.294 0.082 1.00 91.31 73 LYS A C 1
ATOM 604 O O . LYS A 1 73 ? -14.946 4.640 0.637 1.00 91.31 73 LYS A O 1
ATOM 609 N N . GLU A 1 74 ? -13.440 3.052 0.142 1.00 89.38 74 GLU A N 1
ATOM 610 C CA . GLU A 1 74 ? -14.127 1.965 0.849 1.00 89.38 74 GLU A CA 1
ATOM 611 C C . GLU A 1 74 ? -14.295 2.267 2.347 1.00 89.38 74 GLU A C 1
ATOM 613 O O . GLU A 1 74 ? -15.356 2.040 2.926 1.00 89.38 74 GLU A O 1
ATOM 618 N N . ARG A 1 75 ? -13.259 2.821 2.990 1.00 87.31 75 ARG A N 1
ATOM 619 C CA . ARG A 1 75 ? -13.338 3.280 4.383 1.00 87.31 75 ARG A CA 1
ATOM 620 C C . ARG A 1 75 ? -14.406 4.362 4.540 1.00 87.31 75 ARG A C 1
ATOM 622 O O . ARG A 1 75 ? -15.228 4.274 5.446 1.00 87.31 75 ARG A O 1
ATOM 629 N N . ASN A 1 76 ? -14.394 5.367 3.666 1.00 87.94 76 ASN A N 1
ATOM 630 C CA . ASN A 1 76 ? -15.331 6.486 3.737 1.00 87.94 76 ASN A CA 1
ATOM 631 C C . ASN A 1 76 ? -16.776 6.022 3.541 1.00 87.94 76 ASN A C 1
ATOM 633 O O . ASN A 1 76 ? -17.635 6.425 4.317 1.00 87.94 76 ASN A O 1
ATOM 637 N N . ALA A 1 77 ? -17.025 5.130 2.582 1.00 85.81 77 ALA A N 1
ATOM 638 C CA . ALA A 1 77 ? -18.349 4.563 2.348 1.00 85.81 77 ALA A CA 1
ATOM 639 C C . ALA A 1 77 ? -18.883 3.828 3.593 1.00 85.81 77 ALA A C 1
ATOM 641 O O . ALA A 1 77 ? -20.027 4.022 4.000 1.00 85.81 77 ALA A O 1
ATOM 642 N N . ARG A 1 78 ? -18.036 3.052 4.282 1.00 79.75 78 ARG A N 1
ATOM 643 C CA . ARG A 1 78 ? -18.421 2.362 5.528 1.00 79.75 78 ARG A CA 1
ATOM 644 C C . ARG A 1 78 ? -18.673 3.318 6.693 1.00 79.75 78 ARG A C 1
ATOM 646 O O . ARG A 1 78 ? -19.587 3.091 7.477 1.00 79.75 78 ARG A O 1
ATOM 653 N N . CYS A 1 79 ? -17.854 4.361 6.830 1.00 76.88 79 CYS A N 1
ATOM 654 C CA . CYS A 1 79 ? -17.961 5.312 7.938 1.00 76.88 79 CYS A CA 1
ATOM 655 C C . CYS A 1 79 ? -19.107 6.318 7.770 1.00 76.88 79 CYS A C 1
ATOM 657 O O . CYS A 1 79 ? -19.685 6.729 8.771 1.00 76.88 79 CYS A O 1
ATOM 659 N N . PHE A 1 80 ? -19.409 6.736 6.539 1.00 71.12 80 PHE A N 1
ATOM 660 C CA . PHE A 1 80 ? -20.289 7.880 6.277 1.00 71.12 80 PHE A CA 1
ATOM 661 C C . PHE A 1 80 ? -21.519 7.546 5.429 1.00 71.12 80 PHE A C 1
ATOM 663 O O . PHE A 1 80 ? -22.489 8.295 5.476 1.00 71.12 80 PHE A O 1
ATOM 670 N N . GLU A 1 81 ? -21.522 6.432 4.693 1.00 64.25 81 GLU A N 1
ATOM 671 C CA . GLU A 1 81 ? -22.627 6.065 3.791 1.00 64.25 81 GLU A CA 1
ATOM 672 C C . GLU A 1 81 ? -23.412 4.833 4.271 1.00 64.25 81 GLU A C 1
ATOM 674 O O . GLU A 1 81 ? -24.294 4.347 3.570 1.00 64.25 81 GLU A O 1
ATOM 679 N N . GLY A 1 82 ? -23.108 4.302 5.463 1.00 60.12 82 GLY A N 1
ATOM 680 C CA . GLY A 1 82 ? -23.824 3.159 6.049 1.00 60.12 82 GLY A CA 1
ATOM 681 C C . GLY A 1 82 ? -23.685 1.847 5.263 1.00 60.12 82 GLY A C 1
ATOM 682 O O . GLY A 1 82 ? -24.377 0.873 5.561 1.00 60.12 82 GLY A O 1
ATOM 683 N N . GLN A 1 83 ? -22.791 1.795 4.270 1.00 58.56 83 GLN A N 1
ATOM 684 C CA . GLN A 1 83 ? -22.579 0.621 3.429 1.00 58.56 83 GLN A CA 1
ATOM 685 C C . GLN A 1 83 ? -21.689 -0.393 4.154 1.00 58.56 83 GLN A C 1
ATOM 687 O O . GLN A 1 83 ? -20.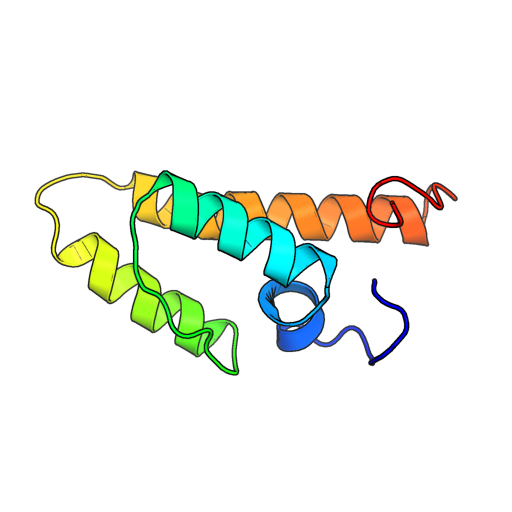468 -0.417 4.008 1.00 58.56 83 GLN A O 1
ATOM 692 N N . ASN A 1 84 ? -22.307 -1.252 4.959 1.00 56.84 84 ASN A N 1
ATOM 693 C CA . ASN A 1 84 ? -21.652 -2.407 5.564 1.00 56.84 84 ASN A CA 1
ATOM 694 C C . ASN A 1 84 ? -21.660 -3.620 4.616 1.00 56.84 84 ASN A C 1
ATOM 696 O O . ASN A 1 84 ? -22.186 -4.643 5.024 1.00 56.84 84 ASN A O 1
ATOM 700 N N . ASP A 1 85 ? -21.110 -3.568 3.388 1.00 61.91 85 ASP A N 1
ATOM 701 C CA . ASP A 1 85 ? -20.611 -4.808 2.750 1.00 61.91 85 ASP A CA 1
ATOM 702 C C . ASP A 1 85 ? -19.886 -4.693 1.397 1.00 61.91 85 ASP A C 1
ATOM 704 O O . ASP A 1 85 ? -20.287 -3.951 0.509 1.00 61.91 85 ASP A O 1
ATOM 708 N N . SER A 1 86 ? -18.865 -5.556 1.246 1.00 55.22 86 SER A N 1
ATOM 709 C CA . SER A 1 86 ? -18.448 -6.232 -0.010 1.00 55.22 86 SER A CA 1
ATOM 710 C C . SER A 1 86 ? -17.227 -7.151 0.212 1.00 55.22 86 SER A C 1
ATOM 712 O O . SER A 1 86 ? -17.125 -8.217 -0.384 1.00 55.22 86 SER A O 1
ATOM 714 N N . PHE A 1 87 ? -16.328 -6.812 1.148 1.00 52.12 87 PHE A N 1
ATOM 715 C CA . PHE A 1 87 ? -15.119 -7.608 1.466 1.00 52.12 87 PHE A CA 1
ATOM 716 C C . PHE A 1 87 ? -15.285 -8.672 2.577 1.00 52.12 87 PHE A C 1
ATOM 718 O O . PHE A 1 87 ? -14.293 -9.287 2.990 1.00 52.12 87 PHE A O 1
ATOM 725 N N . ARG A 1 88 ? -16.507 -8.872 3.095 1.00 48.38 88 ARG A N 1
ATOM 726 C CA . ARG A 1 88 ? -16.829 -9.865 4.142 1.00 48.38 88 ARG A CA 1
ATOM 727 C C . ARG A 1 88 ? -17.225 -11.251 3.607 1.00 48.38 88 ARG A C 1
ATOM 729 O O 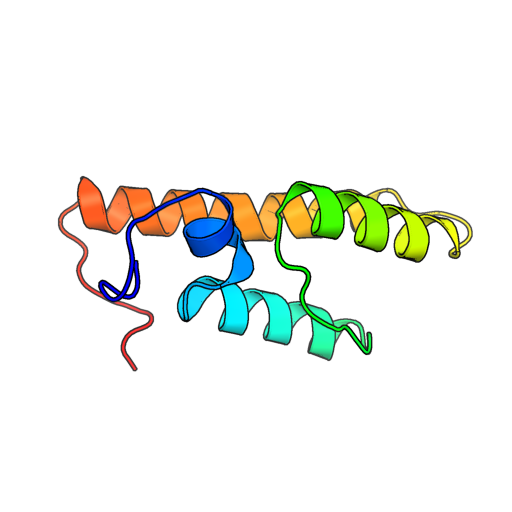. ARG A 1 88 ? -17.474 -12.125 4.430 1.00 48.38 88 ARG A O 1
ATOM 736 N N . ARG A 1 89 ? -17.212 -11.483 2.291 1.00 37.06 89 ARG A N 1
ATOM 737 C CA . ARG A 1 89 ? -17.308 -12.837 1.716 1.00 37.06 89 ARG A CA 1
ATOM 738 C C . ARG A 1 89 ? -15.928 -13.394 1.360 1.00 37.06 89 ARG A C 1
ATOM 740 O O . ARG A 1 89 ? -15.023 -12.604 0.985 1.00 37.06 89 ARG A O 1
#

pLDDT: mean 83.33, std 13.67, range [37.06, 95.62]

Foldseek 3Di:
DQPPDPPDPQCLQFVPPLNVVLVVVVCVVVVHDDDGDSDPVVVVVVQVVVVVVDDDDPCSVVSSVVSVVVSVVVVCCVVPVVDPDDSPD

Organism: Solanum commersonii (NCBI:txid4109)

Secondary structure (DSSP, 8-state):
--SSS---HHIIIIISHHHHHHHHHHHHHHT---PPPSSHHHHHHHHHHHHTTSSS-THHHHHHHHHHHHHHHHHHHHHHS----STT-

Sequence (89 aa):
MCEQKAEVNNHLFIHCKAASKLWNMFLCILGVSWVMPKTTMELLNSWTQIGNRGKSEDWWKTIPACIWWTLWKERNARCFEGQNDSFRR